Protein AF-A0A7S2D3F1-F1 (afdb_monomer_lite)

Radius of gyration: 16.13 Å; chains: 1; bounding box: 41×35×46 Å

Sequence (102 aa):
ANWGRWQANASLHEKKHHSYRPGYCRLTINPRYNDCTTGEHGFWDANKMGIADLAACAEQCRRCSRCSHVSYSKSNSDCSWYAVCDLDDLRRPPKHTVRTGA

InterPro domains:
  IPR003609 PAN/Apple domain [PF00024] (47-83)

Foldseek 3Di:
DDDDDDDDDDDDDDDDDVDDDPAAFDDQPDPVQVQLAPHFKHKDQQVVVVVPDPVSLVVVQVVGDQFDDWDDDPVRSITMTGSDGDPVDGHDDPDPPPPPDD

Secondary structure (DSSP, 8-state):
------------S----S-PPSSBSS----GGG--TTT-SEEEEETTTTT--SHHHHHHHHHTSTT--EEEEETTTTEEEEES---SSS-B-PPP-------

Structure (mmCIF, N/CA/C/O backbone):
data_AF-A0A7S2D3F1-F1
#
_entry.id   AF-A0A7S2D3F1-F1
#
loop_
_atom_site.group_PDB
_atom_site.id
_atom_site.type_symbol
_atom_site.label_atom_id
_atom_site.label_alt_id
_atom_site.label_comp_id
_atom_site.label_asym_id
_atom_site.label_entity_id
_atom_site.label_seq_id
_atom_site.pdbx_PDB_ins_code
_atom_site.Cartn_x
_atom_site.Cartn_y
_atom_site.Cartn_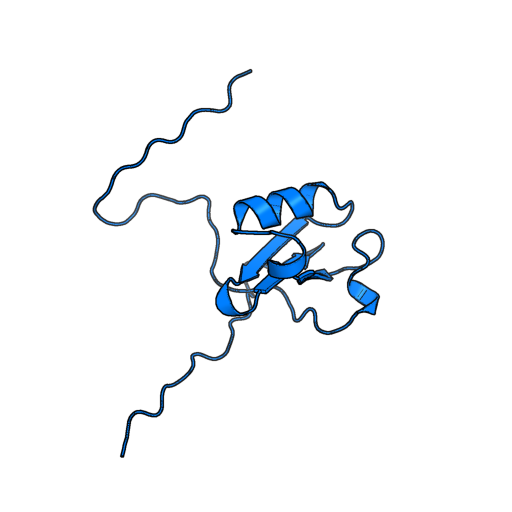z
_atom_site.occupancy
_atom_site.B_iso_or_equiv
_atom_site.auth_seq_id
_atom_site.auth_comp_id
_atom_site.auth_asym_id
_atom_site.auth_atom_id
_atom_site.pdbx_PDB_model_num
ATOM 1 N N . ALA A 1 1 ? -25.270 -7.231 -9.973 1.00 32.22 1 ALA A N 1
ATOM 2 C CA . ALA A 1 1 ? -24.876 -8.631 -9.716 1.00 32.22 1 ALA A CA 1
ATOM 3 C C . ALA A 1 1 ? -24.232 -8.707 -8.336 1.00 32.22 1 ALA A C 1
ATOM 5 O O . ALA A 1 1 ? -23.502 -7.799 -7.965 1.00 32.22 1 ALA A O 1
ATOM 6 N N . ASN A 1 2 ? -24.631 -9.717 -7.570 1.00 36.25 2 ASN A N 1
ATOM 7 C CA . ASN A 1 2 ? -24.485 -9.875 -6.120 1.00 36.25 2 ASN A CA 1
ATOM 8 C C . ASN A 1 2 ? -23.024 -9.997 -5.646 1.00 36.25 2 ASN A C 1
ATOM 10 O O . ASN A 1 2 ? -22.303 -10.838 -6.171 1.00 36.25 2 ASN A O 1
ATOM 14 N N . TRP A 1 3 ? -22.642 -9.281 -4.583 1.00 39.56 3 TRP A N 1
ATOM 15 C CA . TRP A 1 3 ? -21.456 -9.606 -3.776 1.00 39.56 3 TRP A CA 1
ATOM 16 C C . TRP A 1 3 ? -21.889 -9.771 -2.316 1.00 39.56 3 TRP A C 1
ATOM 18 O O . TRP A 1 3 ? -22.335 -8.831 -1.664 1.00 39.56 3 TRP A O 1
ATOM 28 N N . GLY A 1 4 ? -21.877 -11.029 -1.873 1.00 31.44 4 GLY A N 1
ATOM 29 C CA . GLY A 1 4 ? -22.604 -11.536 -0.717 1.00 31.44 4 GLY A CA 1
ATOM 30 C C . GLY A 1 4 ? -22.098 -11.084 0.656 1.00 31.44 4 GLY A C 1
ATOM 31 O O . GLY A 1 4 ? -20.908 -11.067 0.951 1.00 31.44 4 GLY A O 1
ATOM 32 N N . ARG A 1 5 ? -23.096 -10.792 1.491 1.00 46.12 5 ARG A N 1
ATOM 33 C CA . ARG A 1 5 ? -23.182 -10.793 2.959 1.00 46.12 5 ARG A CA 1
ATOM 34 C C . ARG A 1 5 ? -22.216 -11.782 3.644 1.00 46.12 5 ARG A C 1
ATOM 36 O O . ARG A 1 5 ? -22.322 -12.980 3.403 1.00 46.12 5 ARG A O 1
ATOM 43 N N . TRP A 1 6 ? -21.383 -11.318 4.579 1.00 40.47 6 TRP A N 1
ATOM 44 C CA . TRP A 1 6 ? -20.628 -12.197 5.486 1.00 40.47 6 TRP A CA 1
ATOM 45 C C . TRP A 1 6 ? -21.082 -12.005 6.932 1.00 40.47 6 TRP A C 1
ATOM 47 O O . TRP A 1 6 ? -20.966 -10.926 7.507 1.00 40.47 6 TRP A O 1
ATOM 57 N N . GLN A 1 7 ? -21.670 -13.074 7.472 1.00 37.84 7 GLN A N 1
ATOM 58 C CA . GLN A 1 7 ? -22.161 -13.197 8.841 1.00 37.84 7 GLN A CA 1
ATOM 59 C C . GLN A 1 7 ? -21.043 -13.701 9.759 1.00 37.84 7 GLN A C 1
ATOM 61 O O . GLN A 1 7 ? -20.245 -14.555 9.374 1.00 37.84 7 GLN A O 1
ATOM 66 N N . ALA A 1 8 ? -21.032 -13.180 10.983 1.00 49.19 8 ALA A N 1
ATOM 67 C CA . ALA A 1 8 ? -20.258 -13.686 12.105 1.00 49.19 8 ALA A CA 1
ATOM 68 C C . ALA A 1 8 ? -20.654 -15.132 12.454 1.00 49.19 8 ALA A C 1
ATOM 70 O O . ALA A 1 8 ? -21.845 -15.428 12.513 1.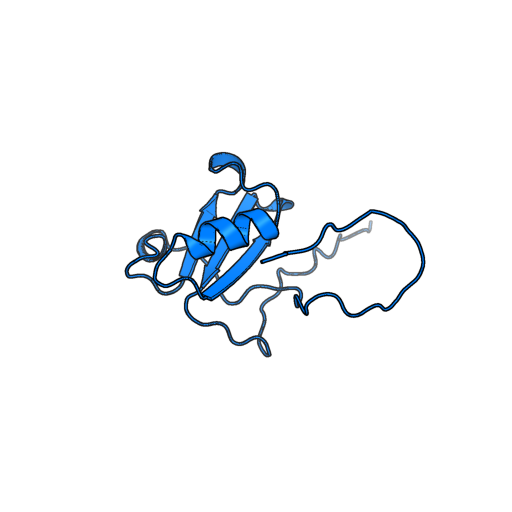00 49.19 8 ALA A O 1
ATOM 71 N N . ASN A 1 9 ? -19.679 -16.003 12.741 1.00 39.38 9 ASN A N 1
ATOM 72 C CA . ASN A 1 9 ? -19.649 -16.790 13.980 1.00 39.38 9 ASN A CA 1
ATOM 73 C C . ASN A 1 9 ? -18.414 -17.693 14.099 1.00 39.38 9 ASN A C 1
ATOM 75 O O . ASN A 1 9 ? -17.764 -18.064 13.127 1.00 39.38 9 ASN A O 1
ATOM 79 N N . ALA A 1 10 ? -18.110 -17.964 15.362 1.00 47.69 10 ALA A N 1
ATOM 80 C CA . ALA A 1 10 ? -16.881 -18.475 15.932 1.00 47.69 10 ALA A CA 1
ATOM 81 C C . ALA A 1 10 ? -16.557 -19.959 15.666 1.00 47.69 10 ALA A C 1
ATOM 83 O O . ALA A 1 10 ? -17.420 -20.768 15.333 1.00 47.69 10 ALA A O 1
ATOM 84 N N . SER A 1 11 ? -15.297 -20.264 16.000 1.00 47.22 11 SER A N 1
ATOM 85 C CA . SER A 1 11 ? -14.765 -21.533 16.513 1.00 47.22 11 SER A CA 1
ATOM 86 C C . SER A 1 11 ? -14.132 -22.524 15.526 1.00 47.22 11 SER A C 1
ATOM 88 O O . SER A 1 11 ? -14.792 -23.194 14.740 1.00 47.22 11 SER A O 1
ATOM 90 N N . LEU A 1 12 ? -12.816 -22.661 15.751 1.00 43.91 12 LEU A N 1
ATOM 91 C CA . LEU A 1 12 ? -11.908 -23.776 15.462 1.00 43.91 12 LEU A CA 1
ATOM 92 C C . LEU A 1 12 ? -11.341 -23.863 14.034 1.00 43.91 12 LEU A C 1
ATOM 94 O O . LEU A 1 12 ? -11.942 -24.415 13.122 1.00 43.91 12 LEU A O 1
ATOM 98 N N . HIS A 1 13 ? -10.139 -23.277 13.938 1.00 43.50 13 HIS A N 1
ATOM 99 C CA . HIS A 1 13 ? -8.954 -23.672 13.168 1.00 43.50 13 HIS A CA 1
ATOM 100 C C . HIS A 1 13 ? -9.140 -24.181 11.722 1.00 43.50 13 HIS A C 1
ATOM 102 O O . HIS A 1 13 ? -9.751 -25.207 11.463 1.00 43.50 13 HIS A O 1
ATOM 108 N N . GLU A 1 14 ? -8.467 -23.475 10.801 1.00 52.34 14 GLU A N 1
ATOM 109 C CA . GLU A 1 14 ? -8.093 -23.919 9.443 1.00 52.34 14 GLU A CA 1
ATOM 110 C C . GLU A 1 14 ? -9.155 -23.840 8.332 1.00 52.34 14 GLU A C 1
ATOM 112 O O . GLU A 1 14 ? -9.393 -24.795 7.595 1.00 52.34 14 GLU A O 1
ATOM 117 N N . LYS A 1 15 ? -9.718 -22.651 8.084 1.00 41.03 15 LYS A N 1
ATOM 118 C CA . LYS A 1 15 ? -10.417 -22.376 6.813 1.00 41.03 15 LYS A CA 1
ATOM 119 C C . LYS A 1 15 ? -9.711 -21.262 6.052 1.00 41.03 15 LYS A C 1
ATOM 121 O O . LYS A 1 15 ? -9.626 -20.146 6.547 1.00 41.03 15 LYS A O 1
ATOM 126 N N . LYS A 1 16 ? -9.185 -21.605 4.865 1.00 45.81 16 LYS A N 1
ATOM 127 C CA . LYS A 1 16 ? -8.522 -20.733 3.875 1.00 45.81 16 LYS A CA 1
ATOM 128 C C . LYS A 1 16 ? -9.130 -19.327 3.855 1.00 45.81 16 LYS A C 1
ATOM 130 O O . LYS A 1 16 ? -10.106 -19.066 3.158 1.00 45.81 16 LYS A O 1
ATOM 135 N N . HIS A 1 17 ? -8.512 -18.421 4.599 1.00 45.34 17 HIS A N 1
ATOM 136 C CA . HIS A 1 17 ? -8.687 -16.995 4.402 1.00 45.34 17 HIS A CA 1
ATOM 137 C C . HIS A 1 17 ? -8.082 -16.657 3.035 1.00 45.34 17 HIS A C 1
ATOM 139 O O . HIS A 1 17 ? -7.063 -17.247 2.660 1.00 45.34 17 HIS A O 1
ATOM 145 N N . HIS A 1 18 ? -8.681 -15.729 2.282 1.00 52.03 18 HIS A N 1
ATOM 146 C CA . HIS A 1 18 ? -7.968 -15.073 1.183 1.00 52.03 18 HIS A CA 1
ATOM 147 C C . HIS A 1 18 ? -6.548 -14.754 1.670 1.00 52.03 18 HIS A C 1
ATOM 149 O O . HIS A 1 18 ? -6.389 -14.216 2.765 1.00 52.03 18 HIS A O 1
ATOM 155 N N . SER A 1 19 ? -5.543 -15.269 0.960 1.00 63.56 19 SER A N 1
ATOM 156 C CA . SER A 1 19 ? -4.234 -15.606 1.529 1.00 63.56 19 SER A CA 1
ATOM 157 C C . SER A 1 19 ? -3.388 -14.369 1.828 1.00 63.56 19 SER A C 1
ATOM 159 O O . SER A 1 19 ? -2.446 -14.057 1.111 1.00 63.56 19 SER A O 1
ATOM 161 N N . TYR A 1 20 ? -3.712 -13.653 2.900 1.00 66.38 20 TYR A N 1
ATOM 162 C CA . TYR A 1 20 ? -2.863 -12.590 3.417 1.00 66.38 20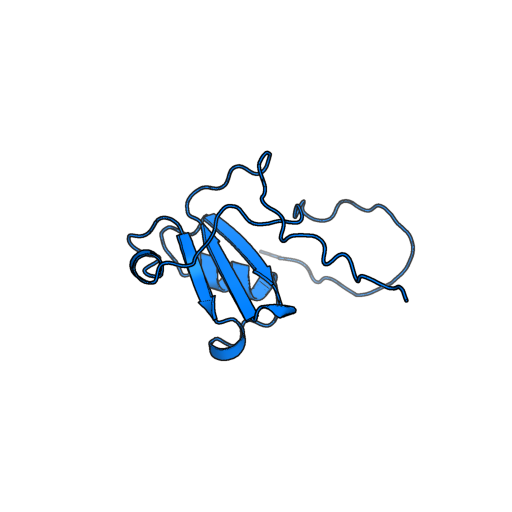 TYR A CA 1
ATOM 163 C C . TYR A 1 20 ? -1.702 -13.229 4.181 1.00 66.38 20 TYR A C 1
ATOM 165 O O . TYR A 1 20 ? -1.903 -13.936 5.171 1.00 66.38 20 TYR A O 1
ATOM 173 N N . ARG A 1 21 ? -0.476 -13.005 3.704 1.00 78.06 21 ARG A N 1
ATOM 174 C CA . ARG A 1 21 ? 0.747 -13.438 4.388 1.00 78.06 21 ARG A CA 1
ATOM 175 C C . ARG A 1 21 ? 1.205 -12.328 5.343 1.00 78.06 21 ARG A C 1
ATOM 177 O O . ARG A 1 21 ? 1.226 -11.167 4.939 1.00 78.06 21 ARG A O 1
ATOM 184 N N . PRO A 1 22 ? 1.578 -12.645 6.596 1.00 84.12 22 PRO A N 1
ATOM 185 C CA . PRO A 1 22 ? 2.067 -11.638 7.528 1.00 84.12 22 PRO A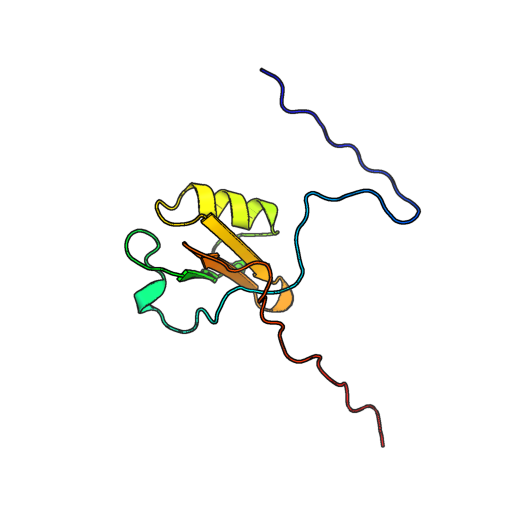 CA 1
ATOM 186 C C . PRO A 1 22 ? 3.415 -11.079 7.063 1.00 84.12 22 PRO A C 1
ATOM 188 O O . PRO A 1 22 ? 4.356 -11.837 6.809 1.00 84.12 22 PRO A O 1
ATOM 191 N N . GLY A 1 23 ? 3.513 -9.753 7.017 1.00 90.94 23 GLY A N 1
ATOM 192 C CA . GLY A 1 23 ? 4.722 -9.031 6.641 1.00 90.94 23 GLY A CA 1
ATOM 193 C C . GLY A 1 23 ? 4.423 -7.796 5.799 1.00 90.94 23 GLY A C 1
ATOM 194 O O . GLY A 1 23 ? 3.272 -7.382 5.666 1.00 90.94 23 GLY A O 1
ATOM 195 N N . TYR A 1 24 ? 5.483 -7.207 5.258 1.00 92.75 24 TYR A N 1
ATOM 196 C CA . TYR A 1 24 ? 5.444 -6.044 4.375 1.00 92.75 24 TYR A CA 1
ATOM 197 C C . TYR A 1 24 ? 6.529 -6.168 3.296 1.00 92.75 24 TYR A C 1
ATOM 199 O O . TYR A 1 24 ? 7.529 -6.859 3.492 1.00 92.75 24 TYR A O 1
ATOM 207 N N . CYS A 1 25 ? 6.346 -5.513 2.148 1.00 92.50 25 CYS A N 1
ATOM 208 C CA . CYS A 1 25 ? 7.222 -5.723 0.986 1.00 92.50 25 CYS A CA 1
ATOM 209 C C . CYS A 1 25 ? 8.564 -4.984 1.133 1.00 92.50 25 CYS A C 1
ATOM 211 O O . CYS A 1 25 ? 9.629 -5.510 0.825 1.00 92.50 25 CYS A O 1
ATOM 213 N N . ARG A 1 26 ? 8.526 -3.731 1.602 1.00 90.31 26 ARG A N 1
ATOM 214 C CA . ARG A 1 26 ? 9.708 -2.874 1.809 1.00 90.31 26 ARG A CA 1
ATOM 215 C C . ARG A 1 26 ? 9.382 -1.689 2.717 1.00 90.31 26 ARG A C 1
ATOM 217 O O . ARG A 1 26 ? 8.213 -1.380 2.933 1.00 90.31 26 ARG A O 1
ATOM 224 N N . LEU A 1 27 ? 10.418 -1.043 3.251 1.00 88.31 27 LEU A N 1
ATOM 225 C CA . LEU A 1 27 ? 10.269 0.148 4.092 1.00 88.31 27 LEU A CA 1
ATOM 226 C C . LEU A 1 27 ? 9.721 1.325 3.277 1.00 88.31 27 LEU A C 1
ATOM 228 O O . LEU A 1 27 ? 10.163 1.553 2.158 1.00 88.31 27 LEU A O 1
ATOM 232 N N . THR A 1 28 ? 8.816 2.094 3.873 1.00 79.00 28 THR A N 1
ATOM 233 C CA . THR A 1 28 ? 8.097 3.231 3.265 1.00 79.00 28 THR A CA 1
ATOM 234 C C . THR A 1 28 ? 8.525 4.576 3.876 1.00 79.00 28 THR A C 1
ATOM 236 O O . THR A 1 28 ? 7.775 5.540 3.920 1.00 79.00 28 THR A O 1
ATOM 239 N N . ILE A 1 29 ? 9.778 4.662 4.337 1.00 71.19 29 ILE A N 1
ATOM 240 C CA . ILE A 1 29 ? 10.338 5.777 5.128 1.00 71.19 29 ILE A CA 1
ATOM 241 C C . ILE A 1 29 ? 10.599 7.081 4.358 1.00 71.19 29 ILE A C 1
ATOM 243 O O . ILE A 1 29 ? 10.894 8.099 4.980 1.00 71.19 29 ILE A O 1
ATOM 247 N N . ASN A 1 30 ? 10.536 7.081 3.024 1.00 66.12 30 ASN A N 1
ATOM 248 C CA . ASN A 1 30 ? 10.887 8.261 2.234 1.00 66.12 30 ASN A CA 1
ATOM 249 C C . ASN A 1 30 ? 9.629 8.960 1.682 1.00 66.12 30 ASN A C 1
ATOM 251 O O . ASN A 1 30 ? 8.934 8.380 0.845 1.00 66.12 30 ASN A O 1
ATOM 255 N N . PRO A 1 31 ? 9.365 10.224 2.072 1.00 62.06 31 PRO A N 1
ATOM 256 C CA . PRO A 1 31 ? 8.171 10.955 1.657 1.00 62.06 31 PRO A CA 1
ATOM 257 C C . PRO A 1 31 ? 8.093 11.209 0.146 1.00 62.06 31 PRO A C 1
ATOM 259 O O . PRO A 1 31 ? 6.993 11.410 -0.362 1.00 62.06 31 PRO A O 1
ATOM 262 N N . ARG A 1 32 ? 9.212 11.148 -0.600 1.00 57.56 32 ARG A N 1
ATOM 263 C CA . ARG A 1 32 ? 9.179 11.235 -2.075 1.00 57.56 32 ARG A CA 1
ATOM 264 C C . ARG A 1 32 ? 8.374 10.112 -2.713 1.00 57.56 32 ARG A C 1
ATOM 266 O O . ARG A 1 32 ? 7.897 10.287 -3.826 1.00 57.56 32 ARG A O 1
ATOM 273 N N . TYR A 1 33 ? 8.240 8.975 -2.038 1.00 64.12 33 TYR A N 1
ATOM 274 C CA . TYR A 1 33 ? 7.513 7.837 -2.576 1.00 64.12 33 TYR A CA 1
ATOM 275 C C . TYR A 1 33 ? 6.059 7.773 -2.096 1.00 64.12 33 TYR A C 1
ATOM 277 O O . TYR A 1 33 ? 5.354 6.851 -2.474 1.00 64.12 33 TYR A O 1
ATOM 285 N N . ASN A 1 34 ? 5.574 8.756 -1.326 1.00 71.75 34 ASN A N 1
ATOM 286 C CA . ASN A 1 34 ? 4.167 8.808 -0.909 1.00 71.75 34 ASN A CA 1
ATOM 287 C C . ASN A 1 34 ? 3.218 9.304 -2.011 1.00 71.75 34 ASN A C 1
ATOM 289 O O . ASN A 1 34 ? 2.003 9.179 -1.856 1.00 71.75 34 ASN A O 1
ATOM 293 N N . ASP A 1 35 ? 3.744 9.824 -3.126 1.00 85.44 35 ASP A N 1
ATOM 294 C CA . ASP A 1 35 ? 2.941 10.038 -4.327 1.00 85.44 35 ASP A CA 1
ATOM 295 C C . ASP A 1 35 ? 2.716 8.704 -5.030 1.00 85.44 35 ASP A C 1
ATOM 297 O O . ASP A 1 35 ? 3.587 8.151 -5.700 1.00 85.44 35 ASP A O 1
ATOM 301 N N . CYS A 1 36 ? 1.506 8.197 -4.881 1.00 89.69 36 CYS A N 1
ATOM 302 C CA . CYS A 1 36 ? 1.140 6.893 -5.382 1.00 89.69 36 CYS A CA 1
ATOM 303 C C . CYS A 1 36 ? 0.765 6.886 -6.879 1.00 89.69 36 CYS A C 1
ATOM 305 O O . CYS A 1 36 ? 0.468 5.841 -7.457 1.00 89.69 36 CYS A O 1
ATOM 307 N N . THR A 1 37 ? 0.854 8.046 -7.538 1.00 88.69 37 THR A N 1
ATOM 308 C CA . THR A 1 37 ? 0.705 8.165 -8.992 1.00 88.69 37 THR A CA 1
ATOM 309 C C . THR A 1 37 ? 2.013 7.935 -9.749 1.00 88.69 37 THR A C 1
ATOM 311 O O . THR A 1 37 ? 1.987 7.430 -10.872 1.00 88.69 37 THR A O 1
ATOM 314 N N . THR A 1 38 ? 3.156 8.240 -9.127 1.00 88.81 38 THR A N 1
ATOM 315 C CA . THR A 1 38 ? 4.493 8.139 -9.740 1.00 88.81 38 THR A CA 1
ATOM 316 C C . THR A 1 38 ? 5.449 7.227 -8.971 1.00 88.81 38 THR A C 1
ATOM 318 O O . THR A 1 38 ? 6.379 6.676 -9.557 1.00 88.81 38 THR A O 1
ATOM 321 N N . GLY A 1 39 ? 5.217 7.033 -7.674 1.00 88.19 39 GLY A N 1
ATOM 322 C CA . GLY A 1 39 ? 6.067 6.247 -6.794 1.00 88.19 39 GLY A CA 1
ATOM 323 C C . GLY A 1 39 ? 5.876 4.736 -6.914 1.00 88.19 39 GLY A C 1
ATOM 324 O O . GLY A 1 39 ? 4.887 4.219 -7.430 1.00 88.19 39 GLY A O 1
ATOM 325 N N . GLU A 1 40 ? 6.843 4.010 -6.363 1.00 91.31 40 GLU A N 1
ATOM 326 C CA . GLU A 1 40 ? 6.813 2.547 -6.298 1.00 91.31 40 GLU A CA 1
ATOM 327 C C . GLU A 1 40 ? 6.161 2.020 -5.017 1.00 91.31 40 GLU A C 1
ATOM 329 O O . GLU A 1 40 ? 5.730 0.869 -4.968 1.00 91.31 40 GLU A O 1
ATOM 334 N N . HIS A 1 41 ? 6.185 2.794 -3.936 1.00 92.25 41 HIS A N 1
ATOM 335 C CA . HIS A 1 41 ? 5.709 2.378 -2.619 1.00 92.25 41 HIS A CA 1
ATOM 336 C C . HIS A 1 41 ? 5.655 3.554 -1.665 1.00 92.25 41 HIS A C 1
ATOM 338 O O . HIS A 1 41 ? 6.544 4.384 -1.693 1.00 92.25 41 HIS A O 1
ATOM 344 N N . GLY A 1 42 ? 4.726 3.563 -0.731 1.00 93.75 42 GLY A N 1
ATOM 345 C CA . GLY A 1 42 ? 4.644 4.616 0.269 1.00 93.75 42 GLY A CA 1
ATOM 346 C C . GLY A 1 42 ? 3.699 4.204 1.374 1.00 93.75 42 GLY A C 1
ATOM 347 O O . GLY A 1 42 ? 3.313 3.039 1.454 1.00 93.75 42 GLY A O 1
ATOM 348 N N . PHE A 1 43 ? 3.312 5.150 2.216 1.00 93.25 43 PHE A N 1
ATOM 349 C CA . PHE A 1 43 ? 2.321 4.889 3.247 1.00 93.25 43 PHE A CA 1
ATOM 350 C C . PHE A 1 43 ? 1.320 6.026 3.386 1.00 93.25 43 PHE A C 1
ATOM 352 O O . PHE A 1 43 ? 1.611 7.202 3.155 1.00 93.25 43 PHE A O 1
ATOM 359 N N . TRP A 1 44 ? 0.126 5.634 3.800 1.00 92.81 44 TRP A N 1
ATOM 360 C CA . TRP A 1 44 ? -0.891 6.512 4.336 1.00 92.81 44 TRP A CA 1
ATOM 361 C C . TRP A 1 44 ? -0.903 6.364 5.853 1.00 92.81 44 TRP A C 1
ATOM 363 O O . TRP A 1 44 ? -0.924 5.247 6.376 1.00 92.81 44 TRP A O 1
ATOM 373 N N . ASP A 1 45 ? -0.902 7.491 6.561 1.00 93.56 45 ASP A N 1
ATOM 374 C CA . ASP A 1 45 ? -1.112 7.503 8.007 1.00 93.56 45 ASP A CA 1
ATOM 375 C C . ASP A 1 45 ? -2.556 7.077 8.289 1.00 93.56 45 ASP A C 1
ATOM 377 O O . ASP A 1 45 ? -3.514 7.806 8.005 1.00 93.56 45 ASP A O 1
ATOM 381 N N . ALA A 1 46 ? -2.707 5.861 8.808 1.00 93.81 46 ALA A N 1
ATOM 382 C CA . ALA A 1 46 ? -3.998 5.212 8.948 1.00 93.81 46 ALA A CA 1
ATOM 383 C C . ALA A 1 46 ? -4.908 5.954 9.932 1.00 93.81 46 ALA A C 1
ATOM 385 O O . ALA A 1 46 ? -6.110 6.054 9.693 1.00 93.81 46 ALA A O 1
ATOM 386 N N . ASN A 1 47 ? -4.347 6.536 10.994 1.00 94.75 47 ASN A N 1
ATOM 387 C CA . ASN A 1 47 ? -5.134 7.294 11.963 1.00 94.75 47 ASN A CA 1
ATOM 388 C C . ASN A 1 47 ? -5.593 8.624 11.372 1.00 94.75 47 ASN A C 1
ATOM 390 O O . ASN A 1 47 ? -6.771 8.960 11.479 1.00 94.75 47 ASN A O 1
ATOM 394 N N . LYS A 1 48 ? -4.694 9.361 10.707 1.00 95.25 48 LYS A N 1
ATOM 395 C CA . LYS A 1 48 ? -5.051 10.643 10.076 1.00 95.25 48 LYS A CA 1
ATOM 396 C C . LYS A 1 48 ? -6.073 10.475 8.955 1.00 95.25 48 LYS A C 1
ATOM 398 O O . LYS A 1 48 ? -6.880 11.372 8.737 1.00 95.25 48 LYS A O 1
ATOM 403 N N . MET A 1 49 ? -6.038 9.345 8.249 1.00 93.69 49 MET A N 1
ATOM 404 C CA . MET A 1 49 ? -6.928 9.068 7.119 1.00 93.69 49 MET A CA 1
ATOM 405 C C . MET A 1 49 ? -8.164 8.234 7.483 1.00 93.69 49 MET A C 1
ATOM 407 O O . MET A 1 49 ? -8.972 7.946 6.604 1.00 93.69 49 MET A O 1
ATOM 411 N N . GLY A 1 50 ? -8.334 7.842 8.750 1.00 95.50 50 GLY A N 1
ATOM 412 C CA . GLY A 1 50 ? -9.472 7.024 9.182 1.00 95.50 50 GLY A CA 1
ATOM 413 C C . GLY A 1 50 ? -9.479 5.603 8.602 1.00 95.50 50 GLY A C 1
ATOM 414 O O . GLY A 1 50 ? -10.538 5.001 8.440 1.00 95.50 50 GLY A O 1
ATOM 415 N N . ILE A 1 51 ? -8.307 5.055 8.274 1.00 96.19 51 ILE A N 1
ATOM 416 C CA . ILE A 1 51 ? -8.138 3.697 7.749 1.00 96.19 51 ILE A CA 1
ATOM 417 C C . ILE A 1 51 ? -8.138 2.715 8.928 1.00 96.19 51 ILE A C 1
ATOM 419 O O . ILE A 1 51 ? -7.119 2.463 9.574 1.00 96.19 51 ILE A O 1
ATOM 423 N N . ALA A 1 52 ? -9.317 2.176 9.231 1.00 95.25 52 ALA A N 1
ATOM 424 C CA . ALA A 1 52 ? -9.548 1.390 10.442 1.00 95.25 52 ALA A CA 1
ATOM 425 C C . ALA A 1 52 ? -9.028 -0.058 10.381 1.00 95.25 52 ALA A C 1
ATOM 427 O O . ALA A 1 52 ? -8.816 -0.674 11.428 1.00 95.25 52 ALA A O 1
ATOM 428 N N . ASP A 1 53 ? -8.846 -0.611 9.182 1.00 94.56 53 ASP A N 1
ATOM 429 C CA . ASP A 1 53 ? -8.444 -1.999 8.977 1.00 94.56 53 ASP A CA 1
ATOM 430 C C . ASP A 1 53 ? -7.786 -2.230 7.602 1.00 94.56 53 ASP A C 1
ATOM 432 O O . ASP A 1 53 ? -7.635 -1.323 6.776 1.00 94.56 53 ASP A O 1
ATOM 436 N N . LEU A 1 54 ? -7.385 -3.482 7.358 1.00 94.00 54 LEU A N 1
ATOM 437 C CA . LEU A 1 54 ? -6.786 -3.912 6.096 1.00 94.00 54 LEU A CA 1
ATOM 438 C C . LEU A 1 54 ? -7.734 -3.724 4.900 1.00 94.00 54 LEU A C 1
ATOM 440 O O . LEU A 1 54 ? -7.264 -3.417 3.807 1.00 94.00 54 LEU A O 1
ATOM 444 N N . ALA A 1 55 ? -9.046 -3.895 5.086 1.00 95.69 55 ALA A N 1
ATOM 445 C CA . ALA A 1 55 ? -10.009 -3.731 4.004 1.00 95.69 55 ALA A CA 1
ATOM 446 C C . ALA A 1 55 ? -10.092 -2.259 3.579 1.00 95.69 55 ALA A C 1
ATOM 448 O O . ALA A 1 55 ? -9.967 -1.963 2.395 1.00 95.69 55 ALA A O 1
ATOM 449 N N . ALA A 1 56 ? -10.177 -1.330 4.533 1.00 96.31 56 ALA A N 1
ATOM 450 C CA . ALA A 1 56 ? -10.114 0.106 4.274 1.00 96.31 56 ALA A CA 1
ATOM 451 C C . ALA A 1 56 ? -8.784 0.515 3.617 1.00 96.31 56 ALA A C 1
ATOM 453 O O . ALA A 1 56 ? -8.768 1.347 2.711 1.00 96.31 56 ALA A O 1
ATOM 454 N N . CYS A 1 57 ? -7.673 -0.108 4.021 1.00 96.50 57 CYS A N 1
ATOM 455 C CA . CYS A 1 57 ? -6.365 0.116 3.407 1.00 96.50 57 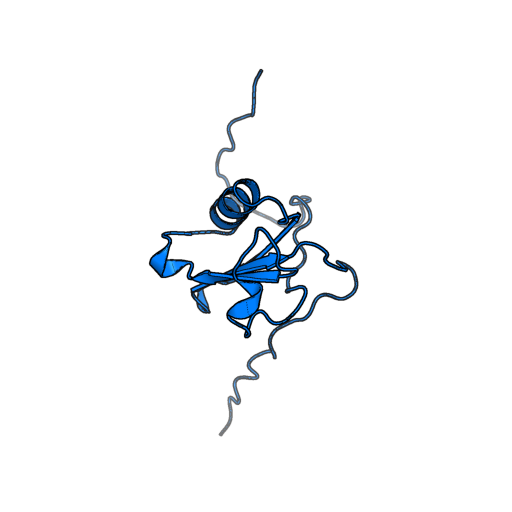CYS A CA 1
ATOM 456 C C . CYS A 1 57 ? -6.352 -0.331 1.931 1.00 96.50 57 CYS A C 1
ATOM 458 O O . CYS A 1 57 ? -5.867 0.385 1.053 1.00 96.50 57 CYS A O 1
ATOM 460 N N . ALA A 1 58 ? -6.971 -1.477 1.629 1.00 96.69 58 ALA A N 1
ATOM 461 C CA . ALA A 1 58 ? -7.150 -1.958 0.263 1.00 96.69 58 ALA A CA 1
ATOM 462 C C . ALA A 1 58 ? -8.115 -1.080 -0.561 1.00 96.69 58 ALA A C 1
ATOM 464 O O . ALA A 1 58 ? -7.874 -0.864 -1.748 1.00 96.69 58 ALA A O 1
ATOM 465 N N . GLU A 1 59 ? -9.173 -0.523 0.035 1.00 97.00 59 GLU A N 1
ATOM 466 C CA . GLU A 1 59 ? -10.030 0.450 -0.661 1.00 97.00 59 GLU A CA 1
ATOM 467 C C . GLU A 1 59 ? -9.273 1.735 -1.000 1.00 97.00 59 GLU A C 1
ATOM 469 O O . GLU A 1 59 ? -9.430 2.276 -2.095 1.00 97.00 59 GLU A O 1
ATOM 474 N N . GLN A 1 60 ? -8.414 2.208 -0.094 1.00 95.38 60 GLN A N 1
ATOM 475 C CA . GLN A 1 60 ? -7.560 3.361 -0.360 1.00 95.38 60 GLN A CA 1
ATOM 476 C C . GLN A 1 60 ? -6.581 3.073 -1.507 1.00 95.38 60 GLN A C 1
ATOM 478 O O . GLN A 1 60 ? -6.413 3.903 -2.399 1.00 95.38 60 GLN A O 1
ATOM 483 N N . CYS A 1 61 ? -6.015 1.865 -1.542 1.00 96.25 61 CYS A N 1
ATOM 484 C CA . CYS A 1 61 ? -5.180 1.382 -2.640 1.00 96.25 61 CYS A CA 1
ATOM 485 C C . CYS A 1 61 ? -5.888 1.433 -3.997 1.00 96.25 61 CYS A C 1
ATOM 487 O O . CYS A 1 61 ? -5.316 1.925 -4.962 1.00 96.25 61 CYS A O 1
ATOM 489 N N . ARG A 1 62 ? -7.161 1.034 -4.082 1.00 96.44 62 ARG A N 1
ATOM 490 C CA . ARG A 1 62 ? -7.918 1.070 -5.350 1.00 96.44 62 ARG A CA 1
ATOM 491 C C . ARG A 1 62 ? -8.126 2.472 -5.920 1.00 96.44 62 ARG A C 1
ATOM 493 O O . ARG A 1 62 ? -8.403 2.608 -7.106 1.00 96.44 62 ARG A O 1
ATOM 500 N N . ARG A 1 63 ? -8.002 3.515 -5.096 1.00 94.44 63 ARG A N 1
ATOM 501 C CA . ARG A 1 63 ? -8.076 4.920 -5.535 1.00 94.44 63 ARG A CA 1
ATOM 502 C C . ARG A 1 63 ? -6.760 5.416 -6.131 1.00 94.44 63 ARG A C 1
ATOM 504 O O . ARG A 1 63 ? -6.691 6.543 -6.609 1.00 94.44 63 ARG A O 1
ATOM 511 N N . CYS A 1 64 ? -5.722 4.593 -6.071 1.00 92.69 64 CYS A N 1
ATOM 512 C CA . CYS A 1 64 ? -4.371 4.935 -6.440 1.00 92.69 64 CYS A CA 1
ATOM 513 C C . CYS A 1 64 ? -3.912 4.152 -7.677 1.00 92.69 64 CYS A C 1
ATOM 515 O O . CYS A 1 64 ? -3.951 2.925 -7.689 1.00 92.69 64 CYS A O 1
ATOM 517 N N . SER A 1 65 ? -3.419 4.850 -8.704 1.00 92.88 65 SER A N 1
ATOM 518 C CA . SER A 1 65 ? -3.141 4.252 -10.018 1.00 92.88 65 SER A CA 1
ATOM 519 C C . SER A 1 65 ? -2.025 3.207 -10.027 1.00 92.88 65 SER A C 1
ATOM 521 O O . SER A 1 65 ? -2.092 2.277 -10.828 1.00 92.88 65 SER A O 1
ATOM 523 N N . ARG A 1 66 ? -1.006 3.333 -9.167 1.00 93.81 66 ARG A N 1
ATOM 524 C CA . ARG A 1 66 ? 0.101 2.364 -9.103 1.00 93.81 66 ARG A CA 1
ATOM 525 C C . ARG A 1 66 ? -0.038 1.350 -7.977 1.00 93.81 66 ARG A C 1
ATOM 527 O O . ARG A 1 66 ? 0.855 0.530 -7.822 1.00 93.81 66 ARG A O 1
ATOM 534 N N . CYS A 1 67 ? -1.085 1.393 -7.158 1.00 95.50 67 CYS A N 1
ATOM 535 C CA . CYS A 1 67 ? -1.164 0.503 -6.006 1.00 95.50 67 CYS A CA 1
ATOM 536 C C . CYS A 1 67 ? -1.685 -0.889 -6.389 1.00 95.50 67 CYS A C 1
ATOM 538 O O . CYS A 1 67 ? -2.801 -1.027 -6.882 1.00 95.50 67 CYS A O 1
ATOM 540 N N . SER A 1 68 ? -0.891 -1.920 -6.089 1.00 95.75 68 SER A N 1
ATOM 541 C CA . SER A 1 68 ? -1.240 -3.326 -6.349 1.00 95.75 68 SER A CA 1
ATOM 542 C C . SER A 1 68 ? -1.282 -4.171 -5.074 1.00 95.75 68 SER A C 1
ATOM 544 O O . SER A 1 68 ? -1.984 -5.177 -5.017 1.00 95.75 68 SER A O 1
ATOM 546 N N . HIS A 1 69 ? -0.526 -3.780 -4.045 1.00 96.12 69 HIS A N 1
ATOM 547 C CA . HIS A 1 69 ? -0.416 -4.503 -2.780 1.00 96.12 69 HIS A CA 1
ATOM 548 C C . HIS A 1 69 ? -0.447 -3.530 -1.609 1.00 96.12 69 HIS A C 1
ATOM 550 O O . HIS A 1 69 ? 0.023 -2.397 -1.725 1.00 96.12 69 HIS A O 1
ATOM 556 N N . VAL A 1 70 ? -0.932 -4.004 -0.464 1.00 96.12 70 VAL A N 1
ATOM 557 C CA . VAL A 1 70 ? -0.915 -3.252 0.791 1.00 96.12 70 VAL A CA 1
ATOM 558 C C . VAL A 1 70 ? -0.417 -4.101 1.949 1.00 96.12 70 VAL A C 1
ATOM 560 O O . VAL A 1 70 ? -0.592 -5.319 1.963 1.00 96.12 70 VAL A O 1
ATOM 563 N N . SER A 1 71 ? 0.147 -3.439 2.952 1.00 94.94 71 SER A N 1
ATOM 564 C CA . SER A 1 71 ? 0.301 -3.992 4.295 1.00 94.94 71 SER A CA 1
ATOM 565 C C . SER A 1 71 ? -0.262 -3.004 5.306 1.00 94.94 71 SER A C 1
ATOM 567 O O . SER A 1 71 ? -0.006 -1.806 5.212 1.00 94.94 71 SER A O 1
ATOM 569 N N . TYR A 1 72 ? -1.007 -3.510 6.283 1.00 94.88 72 TYR A N 1
ATOM 570 C CA . TYR A 1 72 ? -1.659 -2.693 7.300 1.00 94.88 72 TYR A CA 1
ATOM 571 C C . TYR A 1 72 ? -1.118 -3.023 8.691 1.00 94.88 72 TYR A C 1
ATOM 573 O O . TYR A 1 72 ? -1.035 -4.193 9.071 1.00 94.88 72 TYR A O 1
ATOM 581 N N . SER A 1 73 ? -0.797 -1.990 9.467 1.00 92.62 73 SER A N 1
ATOM 582 C CA . SER A 1 73 ? -0.404 -2.102 10.867 1.00 92.62 73 SER A CA 1
ATOM 583 C C . SER A 1 73 ? -1.187 -1.117 11.723 1.00 92.62 73 SER A C 1
ATOM 585 O O . SER A 1 73 ? -0.931 0.087 11.716 1.00 92.62 73 SER A O 1
ATOM 587 N N . LYS A 1 74 ? -2.105 -1.650 12.537 1.00 92.12 74 LYS A N 1
ATOM 588 C CA . LYS A 1 74 ? -2.855 -0.855 13.515 1.00 92.12 74 LYS A CA 1
ATOM 589 C C . LYS A 1 74 ? -1.942 -0.242 14.578 1.00 92.12 74 LYS A C 1
ATOM 591 O O . LYS A 1 74 ? -2.126 0.913 14.938 1.00 92.12 74 LYS A O 1
ATOM 596 N N . SER A 1 75 ? -0.949 -0.992 15.067 1.00 89.88 75 SER A N 1
ATOM 597 C CA . SER A 1 75 ? -0.035 -0.509 16.114 1.00 89.88 75 SER A CA 1
ATOM 598 C C . SER A 1 75 ? 0.831 0.652 15.636 1.00 89.88 75 SER A C 1
ATOM 600 O O . SER A 1 75 ? 1.144 1.543 16.416 1.00 89.88 75 SER A O 1
ATOM 602 N N . ASN A 1 76 ? 1.191 0.650 14.351 1.00 88.31 76 ASN A N 1
ATOM 603 C CA . ASN A 1 76 ? 2.058 1.670 13.769 1.00 88.31 76 ASN A CA 1
ATOM 604 C C . ASN A 1 76 ? 1.265 2.765 13.053 1.00 88.31 76 ASN A C 1
ATOM 606 O O . ASN A 1 76 ? 1.869 3.685 12.519 1.00 88.31 76 ASN A O 1
ATOM 610 N N . SER A 1 77 ? -0.071 2.677 13.049 1.00 92.50 77 SER A N 1
ATOM 611 C CA . SER A 1 77 ? -0.941 3.593 12.302 1.00 92.50 77 SER A CA 1
ATOM 612 C C . SER A 1 77 ? -0.540 3.686 10.826 1.00 92.50 77 SER A C 1
ATOM 614 O O . SER A 1 77 ? -0.512 4.765 10.242 1.00 92.50 77 SER A O 1
ATOM 616 N N . ASP A 1 78 ? -0.204 2.543 10.231 1.00 92.44 78 ASP A N 1
ATOM 617 C CA . ASP A 1 78 ? 0.427 2.468 8.918 1.00 92.44 78 ASP A CA 1
ATOM 618 C C . ASP A 1 78 ? -0.445 1.680 7.937 1.00 92.44 78 ASP A C 1
ATOM 620 O O . ASP A 1 78 ? -0.844 0.543 8.202 1.00 92.44 78 ASP A O 1
ATOM 624 N N . CYS A 1 79 ? -0.738 2.301 6.797 1.00 94.56 79 CYS A N 1
ATOM 625 C CA . CYS A 1 79 ? -1.282 1.648 5.617 1.00 94.56 79 CYS A CA 1
ATOM 626 C C . CYS A 1 79 ? -0.280 1.835 4.474 1.00 94.56 79 CYS A C 1
ATOM 628 O O . CYS A 1 79 ? -0.339 2.803 3.712 1.00 94.56 79 CYS A O 1
ATOM 630 N N . SER A 1 80 ? 0.680 0.919 4.400 1.00 95.19 80 SER A N 1
ATOM 631 C CA . SER A 1 80 ? 1.695 0.898 3.354 1.00 95.19 80 SER A CA 1
ATOM 632 C C . SER A 1 80 ? 1.135 0.318 2.062 1.00 95.19 80 SER A C 1
ATOM 634 O O . SER A 1 80 ? 0.396 -0.668 2.077 1.00 95.19 80 SER A O 1
ATOM 636 N N . TRP A 1 81 ? 1.532 0.901 0.937 1.00 95.19 81 TRP A N 1
ATOM 637 C CA . TRP A 1 81 ? 1.142 0.494 -0.404 1.00 95.19 81 TRP A CA 1
ATOM 638 C C . TRP A 1 81 ? 2.364 0.247 -1.286 1.00 95.19 81 TRP A C 1
ATOM 640 O O . TRP A 1 81 ? 3.424 0.843 -1.087 1.00 95.19 81 TRP A O 1
ATOM 650 N N . TYR A 1 82 ? 2.211 -0.631 -2.278 1.00 94.81 82 TYR A N 1
ATOM 651 C CA . TYR A 1 82 ? 3.290 -1.045 -3.173 1.00 94.81 82 TYR A CA 1
ATOM 652 C C . TYR A 1 82 ? 2.772 -1.307 -4.589 1.00 94.81 82 TYR A C 1
ATOM 654 O O . TYR A 1 82 ? 1.752 -1.979 -4.770 1.00 94.81 82 TYR A O 1
ATOM 662 N N . ALA A 1 83 ? 3.518 -0.856 -5.598 1.00 94.81 83 ALA A N 1
ATOM 663 C CA . ALA A 1 83 ? 3.263 -1.206 -6.995 1.00 94.81 83 ALA A CA 1
ATOM 664 C C . ALA A 1 83 ? 3.631 -2.658 -7.316 1.00 94.81 83 ALA A C 1
ATOM 666 O O . ALA A 1 83 ? 2.912 -3.349 -8.036 1.00 94.81 83 ALA A O 1
ATOM 667 N N . VAL A 1 84 ? 4.713 -3.143 -6.704 1.00 92.69 84 VAL A N 1
ATOM 668 C CA . VAL A 1 84 ? 5.248 -4.501 -6.867 1.00 92.69 84 VAL A CA 1
ATOM 669 C C . VAL A 1 84 ? 5.638 -5.055 -5.501 1.00 92.69 84 VAL A C 1
ATOM 671 O O . VAL A 1 84 ? 6.250 -4.338 -4.701 1.00 92.69 84 VAL A O 1
ATOM 674 N N . CYS A 1 85 ? 5.312 -6.321 -5.250 1.00 93.06 85 CYS A N 1
ATOM 675 C CA . CYS A 1 85 ? 5.655 -7.040 -4.030 1.00 93.06 85 CYS A CA 1
ATOM 676 C C . CYS A 1 85 ? 6.042 -8.484 -4.353 1.00 93.06 85 CYS A C 1
ATOM 678 O O . CYS A 1 85 ? 5.282 -9.178 -5.025 1.00 93.06 85 CYS A O 1
ATOM 680 N N . ASP A 1 86 ? 7.189 -8.932 -3.849 1.00 92.25 86 ASP A N 1
ATOM 681 C CA . ASP A 1 86 ? 7.520 -10.352 -3.813 1.00 92.25 86 ASP A CA 1
ATOM 682 C C . ASP A 1 86 ? 6.884 -10.960 -2.555 1.00 92.25 86 ASP A C 1
ATOM 684 O O . ASP A 1 86 ? 7.273 -10.648 -1.428 1.00 92.25 86 ASP A O 1
ATOM 688 N N . LEU A 1 87 ? 5.846 -11.777 -2.743 1.00 88.44 87 LEU A N 1
ATOM 689 C CA . LEU A 1 87 ? 5.127 -12.398 -1.631 1.00 88.44 87 LEU A CA 1
ATOM 690 C C . LEU A 1 87 ? 5.920 -13.535 -0.979 1.00 88.44 87 LEU A C 1
ATOM 692 O O . LEU A 1 87 ? 5.572 -13.926 0.138 1.00 88.44 87 LEU A O 1
ATOM 696 N N . ASP A 1 88 ? 6.957 -14.058 -1.635 1.00 89.56 88 ASP A N 1
ATOM 697 C CA . ASP A 1 88 ? 7.834 -15.084 -1.077 1.00 89.56 88 ASP A CA 1
ATOM 698 C C . ASP A 1 88 ? 8.947 -14.496 -0.197 1.00 89.56 88 ASP A C 1
ATOM 700 O O . ASP A 1 88 ? 9.401 -15.181 0.721 1.00 89.56 88 ASP A O 1
ATOM 704 N N . ASP A 1 89 ? 9.268 -13.207 -0.362 1.00 90.12 89 ASP A N 1
ATOM 705 C CA . ASP A 1 89 ? 10.280 -12.467 0.411 1.00 90.12 89 ASP A CA 1
ATOM 706 C C . ASP A 1 89 ? 9.686 -11.310 1.243 1.00 90.12 89 ASP A C 1
ATOM 708 O O . ASP A 1 89 ? 10.086 -10.144 1.179 1.00 90.12 89 ASP A O 1
ATOM 712 N N . LEU A 1 90 ? 8.671 -11.618 2.054 1.00 91.31 90 LEU A N 1
ATOM 713 C CA . LEU A 1 90 ? 8.069 -10.619 2.938 1.00 91.31 90 LEU A CA 1
ATOM 714 C C . LEU A 1 90 ? 8.952 -10.312 4.147 1.00 91.31 90 LEU A C 1
ATOM 716 O O . LEU A 1 90 ? 9.291 -11.187 4.952 1.00 91.31 90 LEU A O 1
ATOM 720 N N . ARG A 1 91 ? 9.197 -9.021 4.366 1.00 91.00 91 ARG A N 1
ATOM 721 C CA . ARG A 1 91 ? 9.881 -8.526 5.559 1.00 91.00 91 ARG A CA 1
ATOM 722 C C . ARG A 1 91 ? 8.958 -8.585 6.764 1.00 91.00 91 ARG A C 1
ATOM 724 O O . ARG A 1 91 ? 7.743 -8.406 6.670 1.00 91.00 91 ARG A O 1
ATOM 731 N N . ARG A 1 92 ? 9.552 -8.796 7.936 1.00 85.44 92 ARG A N 1
ATOM 732 C CA . ARG A 1 92 ? 8.847 -8.813 9.219 1.00 85.44 92 ARG A CA 1
ATOM 733 C C . ARG A 1 92 ? 9.521 -7.827 10.163 1.00 85.44 92 ARG A C 1
ATOM 735 O O . ARG A 1 92 ? 10.751 -7.757 10.164 1.00 85.44 92 ARG A O 1
ATOM 742 N N . PRO A 1 93 ? 8.759 -7.053 10.950 1.00 69.44 93 PRO A N 1
ATOM 743 C CA . PRO A 1 93 ? 9.363 -6.291 12.030 1.00 69.44 93 PRO A CA 1
ATOM 744 C C . PRO A 1 93 ? 10.086 -7.266 12.975 1.00 69.44 93 PRO A C 1
ATOM 746 O O . PRO A 1 93 ? 9.641 -8.417 13.108 1.00 69.44 93 PRO A O 1
ATOM 749 N N . PRO A 1 94 ? 11.196 -6.850 13.612 1.00 68.31 94 PRO A N 1
ATOM 750 C CA . PRO A 1 94 ? 11.844 -7.664 14.626 1.00 68.31 94 PRO A CA 1
ATOM 751 C C . PRO A 1 94 ? 10.786 -8.132 15.618 1.00 68.31 94 PRO A C 1
ATOM 753 O O . PRO A 1 94 ? 9.964 -7.334 16.075 1.00 68.31 94 PRO A O 1
ATOM 756 N N . LYS A 1 95 ? 10.779 -9.426 15.949 1.00 63.06 95 LYS A N 1
ATOM 757 C CA . LYS A 1 95 ? 9.999 -9.872 17.100 1.00 63.06 95 LYS A CA 1
ATOM 758 C C . LYS A 1 95 ? 10.531 -9.050 18.266 1.00 63.06 95 LYS A C 1
ATOM 760 O O . LYS A 1 95 ? 11.729 -9.124 18.533 1.00 63.06 95 LYS A O 1
ATOM 765 N N . HIS A 1 96 ? 9.690 -8.243 18.911 1.00 53.94 96 HIS A N 1
ATOM 766 C CA . HIS A 1 96 ? 10.051 -7.666 20.196 1.00 53.94 96 HIS A CA 1
ATOM 767 C C . HIS A 1 96 ? 10.322 -8.860 21.113 1.00 53.94 96 HIS A C 1
ATOM 769 O O . HIS A 1 96 ? 9.395 -9.453 21.660 1.00 53.94 96 HIS A O 1
ATOM 775 N N . THR A 1 97 ? 11.580 -9.287 21.224 1.00 56.25 97 THR A N 1
ATOM 776 C CA . THR A 1 97 ? 12.017 -10.115 22.335 1.00 56.25 97 THR A CA 1
ATOM 777 C C . THR A 1 97 ? 11.829 -9.220 23.535 1.00 56.25 97 THR A C 1
ATOM 779 O O . THR A 1 97 ? 12.674 -8.374 23.828 1.00 56.25 97 THR A O 1
ATOM 782 N N . VAL A 1 98 ? 10.666 -9.344 24.172 1.00 54.16 98 VAL A N 1
ATOM 783 C CA . VAL A 1 98 ? 10.493 -8.898 25.541 1.00 54.16 98 VAL A CA 1
ATOM 784 C C . VAL A 1 98 ? 11.637 -9.571 26.288 1.00 54.16 98 VAL A C 1
ATOM 786 O O . VAL A 1 98 ? 11.643 -10.788 26.458 1.00 54.16 98 VAL A O 1
ATOM 789 N N . ARG A 1 99 ? 12.663 -8.802 26.652 1.00 52.91 99 ARG A N 1
ATOM 790 C CA . ARG A 1 99 ? 13.608 -9.227 27.677 1.00 52.91 99 ARG A CA 1
ATO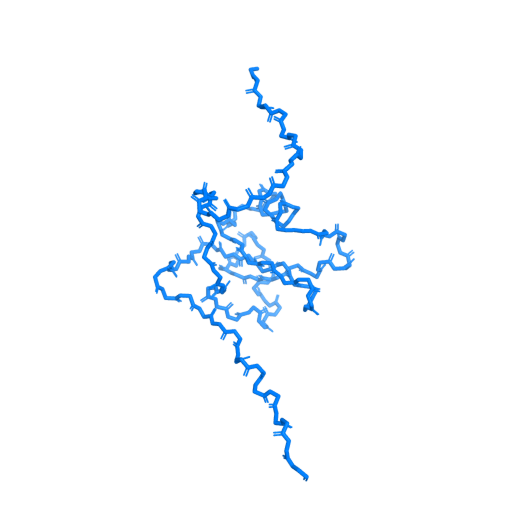M 791 C C . ARG A 1 99 ? 12.821 -9.227 28.983 1.00 52.91 99 ARG A C 1
ATOM 793 O O . ARG A 1 99 ? 12.844 -8.256 29.726 1.00 52.91 99 ARG A O 1
ATOM 800 N N . THR A 1 100 ? 12.059 -10.287 29.224 1.00 60.56 100 THR A N 1
ATOM 801 C CA . THR A 1 100 ? 11.716 -10.686 30.585 1.00 60.56 100 THR A CA 1
ATOM 802 C C . THR A 1 100 ? 12.980 -11.263 31.208 1.00 60.56 100 THR A C 1
ATOM 804 O O . THR A 1 100 ? 13.513 -12.247 30.699 1.00 60.56 100 THR A O 1
ATOM 807 N N . GLY A 1 101 ? 13.444 -10.639 32.290 1.00 44.50 101 GLY A N 1
ATOM 808 C CA . GLY A 1 101 ? 14.531 -11.125 33.144 1.00 44.50 101 GLY A CA 1
ATOM 809 C C . GLY A 1 101 ? 15.696 -10.133 33.227 1.00 44.50 101 GLY A C 1
ATOM 810 O O . GLY A 1 101 ? 16.196 -9.686 32.194 1.00 44.50 101 GLY A O 1
ATOM 811 N N . ALA A 1 102 ? 16.181 -9.748 34.404 1.00 39.81 102 ALA A N 1
ATOM 812 C CA . ALA A 1 102 ? 15.825 -10.067 35.787 1.00 39.81 102 ALA A CA 1
ATOM 813 C C . ALA A 1 102 ? 16.255 -8.879 36.665 1.00 39.81 102 ALA A C 1
ATOM 815 O O . ALA A 1 102 ? 17.125 -8.110 36.189 1.00 39.81 102 ALA A O 1
#

pLDDT: mean 78.01, std 20.9, range [31.44, 97.0]

Organism: NCBI:txid156173